Protein AF-E9E7N1-F1 (afdb_monomer_lite)

Secondary structure (DSSP, 8-state):
-HHHHHHHHHHHHHHH-TT--EEEEEEEEEEE-TT-TT--SEEEEEEEE-TTS-EEEEEEEETTS-EEEEE-----

Organism: Metarhizium acridum (strain CQMa 102) (NCBI:txid655827)

Foldseek 3Di:
DVVVLVVLLVVVCVVVDVQFDDKDWDDDDFADDPPDPPPPFTWIKIWTAGPVRHTQWIWTTGPVSDIDTDGDPPDD

Radius of gyration: 12.12 Å; chains: 1; bounding box: 21×25×28 Å

Sequence (76 aa):
MWAANVKGVSQSVESERTDVATYEIQGAMAHKSHKDPNETQNVITLTFYSAKGTRIGSAHAREDGTYSFRPSRAGH

Structure (mmCIF, N/CA/C/O backbone):
data_AF-E9E7N1-F1
#
_entry.id   AF-E9E7N1-F1
#
loop_
_atom_site.group_PDB
_atom_site.id
_atom_site.type_symbol
_atom_site.label_atom_id
_atom_site.label_alt_id
_atom_site.label_comp_id
_atom_site.label_asym_id
_atom_site.label_entity_id
_atom_site.label_seq_id
_atom_site.pdbx_PDB_ins_code
_atom_site.Cartn_x
_atom_site.Cartn_y
_atom_site.Cartn_z
_atom_site.occupancy
_atom_site.B_iso_or_equiv
_atom_site.auth_seq_id
_atom_site.auth_comp_id
_atom_site.auth_asym_id
_atom_site.auth_atom_id
_atom_site.pdbx_PDB_model_num
ATOM 1 N N . MET A 1 1 ? -8.007 -8.481 13.764 1.00 83.94 1 MET A N 1
ATOM 2 C CA . MET A 1 1 ? -7.096 -9.561 13.292 1.00 83.94 1 MET A CA 1
ATOM 3 C C . MET A 1 1 ? -6.281 -9.042 12.113 1.00 83.94 1 MET A C 1
ATOM 5 O O . MET A 1 1 ? -6.739 -9.092 10.978 1.00 83.94 1 MET A O 1
ATOM 9 N N . TRP A 1 2 ? -5.074 -8.541 12.370 1.00 90.25 2 TRP A N 1
ATOM 10 C CA . TRP A 1 2 ? -4.248 -7.867 11.360 1.00 90.25 2 TRP A CA 1
ATOM 11 C C . TRP A 1 2 ? -3.920 -8.699 10.118 1.00 90.25 2 TRP A C 1
ATOM 13 O O . TRP A 1 2 ? -4.046 -8.193 9.010 1.00 90.25 2 TRP A O 1
ATOM 23 N N . ALA A 1 3 ? -3.543 -9.969 10.275 1.00 90.06 3 ALA A N 1
ATOM 24 C CA . ALA A 1 3 ? -3.130 -10.805 9.145 1.00 90.06 3 ALA A CA 1
ATOM 25 C C . ALA A 1 3 ? -4.240 -10.984 8.093 1.00 90.06 3 ALA A C 1
ATOM 27 O O . ALA A 1 3 ? -3.986 -10.862 6.897 1.00 90.06 3 ALA A O 1
ATOM 28 N N . ALA A 1 4 ? -5.477 -11.228 8.538 1.00 92.94 4 ALA A N 1
ATOM 29 C CA . ALA A 1 4 ? -6.624 -11.376 7.645 1.00 92.94 4 ALA A CA 1
ATOM 30 C C . ALA A 1 4 ? -6.940 -10.065 6.914 1.00 92.94 4 ALA A C 1
ATOM 32 O O . ALA A 1 4 ? -7.172 -10.069 5.709 1.00 92.94 4 ALA A O 1
ATOM 33 N N . ASN A 1 5 ? -6.875 -8.942 7.627 1.00 93.69 5 ASN A N 1
ATOM 34 C CA . ASN A 1 5 ? -7.231 -7.640 7.074 1.00 93.69 5 ASN A CA 1
ATOM 35 C C . ASN A 1 5 ? -6.152 -7.095 6.135 1.00 93.69 5 ASN A C 1
ATOM 37 O O . ASN A 1 5 ? -6.483 -6.571 5.080 1.00 93.69 5 ASN A O 1
ATOM 41 N N . VAL A 1 6 ? -4.869 -7.314 6.435 1.00 94.25 6 VAL A N 1
ATOM 42 C CA . VAL A 1 6 ? -3.767 -7.024 5.501 1.00 94.25 6 VAL A CA 1
ATOM 43 C C . VAL A 1 6 ? -3.921 -7.820 4.208 1.00 94.25 6 VAL A C 1
ATOM 45 O O . VAL A 1 6 ? -3.775 -7.249 3.131 1.00 94.25 6 VAL A O 1
ATOM 48 N N . LYS A 1 7 ? -4.258 -9.112 4.308 1.00 94.62 7 LYS A N 1
ATOM 49 C CA . LYS A 1 7 ? -4.522 -9.950 3.133 1.00 94.62 7 LYS A CA 1
ATOM 50 C C . LYS A 1 7 ? -5.738 -9.453 2.344 1.00 94.62 7 LYS A C 1
ATOM 52 O O . LYS A 1 7 ? -5.676 -9.377 1.126 1.00 94.62 7 LYS A O 1
ATOM 57 N N . GLY A 1 8 ? -6.822 -9.084 3.024 1.00 96.44 8 GLY A N 1
ATOM 58 C CA . GLY A 1 8 ? -7.998 -8.507 2.369 1.00 96.44 8 GLY A CA 1
ATOM 59 C C . GLY A 1 8 ? -7.664 -7.214 1.623 1.00 96.44 8 GLY A C 1
ATOM 60 O O . GLY A 1 8 ? -8.024 -7.065 0.462 1.00 96.44 8 GLY A O 1
ATOM 61 N N . VAL A 1 9 ? -6.900 -6.314 2.249 1.00 96.06 9 VAL A N 1
ATOM 62 C CA . VAL A 1 9 ? -6.466 -5.059 1.620 1.00 96.06 9 VAL A CA 1
ATOM 63 C C . VAL A 1 9 ? -5.563 -5.312 0.413 1.00 96.06 9 VAL A C 1
ATOM 65 O O . VAL A 1 9 ? -5.751 -4.659 -0.611 1.00 96.06 9 VAL A O 1
ATOM 68 N N . SER A 1 10 ? -4.602 -6.242 0.494 1.00 95.31 10 SER A N 1
ATOM 69 C CA . SER A 1 10 ? -3.749 -6.554 -0.660 1.00 95.31 10 SER A CA 1
ATOM 70 C C . SER A 1 10 ? -4.580 -7.074 -1.832 1.00 95.31 10 SER A C 1
ATOM 72 O O . SER A 1 10 ? -4.435 -6.561 -2.934 1.00 95.31 10 SER A O 1
ATOM 74 N N . GLN A 1 11 ? -5.524 -7.984 -1.568 1.00 96.44 11 GLN A N 1
ATOM 75 C CA . GLN A 1 11 ? -6.425 -8.531 -2.584 1.00 96.44 11 GLN A CA 1
ATOM 76 C C . GLN A 1 11 ? -7.325 -7.461 -3.212 1.00 96.44 11 GLN A C 1
ATOM 78 O O . GLN A 1 11 ? -7.526 -7.480 -4.425 1.00 96.44 11 GLN A O 1
ATOM 83 N N . SER A 1 12 ? -7.843 -6.518 -2.418 1.00 96.81 12 SER A N 1
ATOM 84 C CA . SER A 1 12 ? -8.611 -5.385 -2.947 1.00 96.81 12 SER A CA 1
ATOM 85 C C . SER A 1 12 ? -7.759 -4.539 -3.891 1.00 96.81 12 SER A C 1
ATOM 87 O O . SER A 1 12 ? -8.164 -4.306 -5.026 1.00 96.81 12 SER A O 1
ATOM 89 N N . VAL A 1 13 ? -6.543 -4.163 -3.475 1.00 94.88 13 VAL A N 1
ATOM 90 C CA . VAL A 1 13 ? -5.634 -3.368 -4.317 1.00 94.88 13 VAL A CA 1
ATOM 91 C C . VAL A 1 13 ? -5.250 -4.121 -5.594 1.00 94.88 13 VAL A C 1
ATOM 93 O O . VAL A 1 13 ? -5.253 -3.523 -6.666 1.00 94.88 13 VAL A O 1
ATOM 96 N N . GLU A 1 14 ? -4.947 -5.417 -5.504 1.00 94.12 14 GLU A N 1
ATOM 97 C CA . GLU A 1 14 ? -4.639 -6.274 -6.658 1.00 94.12 14 GLU A CA 1
ATOM 98 C C . GLU A 1 14 ? -5.833 -6.400 -7.620 1.00 94.12 14 GLU A C 1
ATOM 100 O O . GLU A 1 14 ? -5.651 -6.390 -8.835 1.00 94.12 14 GLU A O 1
ATOM 105 N N . SER A 1 15 ? -7.065 -6.463 -7.103 1.00 95.00 15 SER A N 1
ATOM 106 C CA . SER A 1 15 ? -8.277 -6.509 -7.931 1.00 95.00 15 SER A CA 1
ATOM 107 C C . SER A 1 15 ? -8.591 -5.173 -8.609 1.00 95.00 15 SER A C 1
ATOM 109 O O . SER A 1 15 ? -9.172 -5.162 -9.693 1.00 95.00 15 SER A O 1
ATOM 111 N N . GLU A 1 16 ? -8.257 -4.050 -7.976 1.00 94.31 16 GLU A N 1
ATOM 112 C CA . GLU A 1 16 ? -8.480 -2.707 -8.524 1.00 94.31 16 GLU A CA 1
ATOM 113 C C . GLU A 1 16 ? -7.395 -2.288 -9.526 1.00 94.31 16 GLU A C 1
ATOM 115 O O . GLU A 1 16 ? -7.592 -1.348 -10.301 1.00 94.31 16 GLU A O 1
ATOM 120 N N . ARG A 1 17 ? -6.232 -2.951 -9.505 1.00 90.25 17 ARG A N 1
ATOM 121 C CA . ARG A 1 17 ? -5.037 -2.525 -10.233 1.00 90.25 17 ARG A CA 1
ATOM 122 C C . ARG A 1 17 ? -4.369 -3.666 -10.982 1.00 90.25 17 ARG A C 1
ATOM 124 O O . ARG A 1 17 ? -3.662 -4.487 -10.410 1.00 90.25 17 ARG A O 1
ATOM 131 N N . THR A 1 18 ? -4.469 -3.627 -12.306 1.00 93.25 18 THR A N 1
ATOM 132 C CA . THR A 1 18 ? -3.835 -4.622 -13.184 1.00 93.25 18 THR A CA 1
ATOM 133 C C . THR A 1 18 ? -2.315 -4.480 -13.295 1.00 93.25 18 THR A C 1
ATOM 135 O O . THR A 1 18 ? -1.669 -5.334 -13.894 1.00 93.25 18 THR A O 1
ATOM 138 N N . ASP A 1 19 ? -1.732 -3.385 -12.794 1.00 92.94 19 ASP A N 1
ATOM 139 C CA . ASP A 1 19 ? -0.289 -3.138 -12.835 1.00 92.94 19 ASP A CA 1
ATOM 140 C C . ASP A 1 19 ? 0.464 -3.745 -11.642 1.00 92.94 19 ASP A C 1
ATOM 142 O O . ASP A 1 19 ? 1.687 -3.872 -11.711 1.00 92.94 19 ASP A O 1
ATOM 146 N N . VAL A 1 20 ? -0.247 -4.148 -10.583 1.00 95.44 20 VAL A N 1
ATOM 147 C CA . VAL A 1 20 ? 0.313 -4.761 -9.370 1.00 95.44 20 VAL A CA 1
ATOM 148 C C . VAL A 1 20 ? 0.638 -6.234 -9.613 1.00 95.44 20 VAL A C 1
ATOM 150 O O . VAL A 1 20 ? -0.179 -6.983 -10.135 1.00 95.44 20 VAL A O 1
ATOM 153 N N . ALA A 1 21 ? 1.836 -6.652 -9.208 1.00 95.31 21 ALA A N 1
ATOM 154 C CA . ALA A 1 21 ? 2.271 -8.049 -9.259 1.00 95.31 21 ALA A CA 1
ATOM 155 C C . ALA A 1 21 ? 2.680 -8.594 -7.887 1.00 95.31 21 ALA A C 1
ATOM 157 O O . ALA A 1 21 ? 2.527 -9.784 -7.628 1.00 95.31 21 ALA A O 1
ATOM 158 N N . THR A 1 22 ? 3.240 -7.745 -7.023 1.00 95.94 22 THR A N 1
ATOM 159 C CA . THR A 1 22 ? 3.673 -8.132 -5.678 1.00 95.94 22 THR A CA 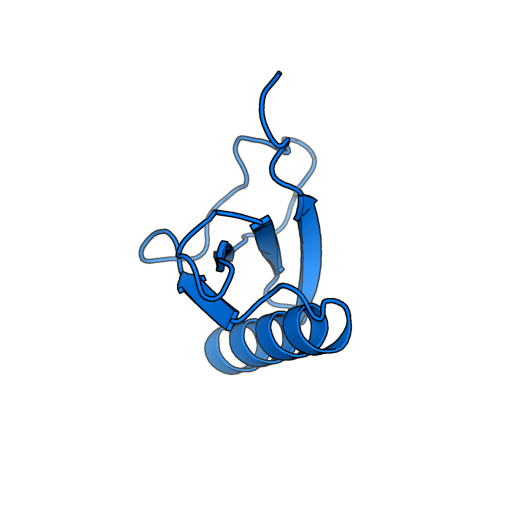1
ATOM 160 C C . THR A 1 22 ? 3.456 -6.997 -4.684 1.00 95.94 22 THR A C 1
ATOM 162 O O . THR A 1 22 ? 3.322 -5.825 -5.056 1.00 95.94 22 THR A O 1
ATOM 165 N N . TYR A 1 23 ? 3.455 -7.344 -3.396 1.00 96.19 23 TYR A N 1
ATOM 166 C CA . TYR A 1 23 ? 3.451 -6.382 -2.304 1.00 96.19 23 TYR A CA 1
ATOM 167 C C . TYR A 1 23 ? 4.413 -6.791 -1.186 1.00 96.19 23 TYR A C 1
ATOM 169 O O . TYR A 1 23 ? 4.734 -7.965 -1.014 1.00 96.19 23 TYR A O 1
ATOM 177 N N . GLU A 1 24 ? 4.842 -5.809 -0.399 1.00 95.62 24 GLU A N 1
ATOM 178 C CA . GLU A 1 24 ? 5.668 -6.001 0.791 1.00 95.62 24 GLU A CA 1
ATOM 179 C C . GLU A 1 24 ? 5.069 -5.258 1.984 1.00 95.62 24 GLU A C 1
ATOM 181 O O . GLU A 1 24 ? 4.647 -4.104 1.864 1.00 95.62 24 GLU A O 1
ATOM 186 N N . ILE A 1 25 ? 5.087 -5.891 3.157 1.00 94.06 25 ILE A N 1
ATOM 187 C CA . ILE A 1 25 ? 4.782 -5.223 4.424 1.00 94.06 25 ILE A CA 1
ATOM 188 C C . ILE A 1 25 ? 6.016 -4.424 4.849 1.00 94.06 25 ILE A C 1
ATOM 190 O O . ILE A 1 25 ? 7.114 -4.963 4.955 1.00 94.06 25 ILE A O 1
ATOM 194 N N . GLN A 1 26 ? 5.839 -3.131 5.096 1.00 89.00 26 GLN A N 1
ATOM 195 C CA . GLN A 1 26 ? 6.901 -2.250 5.564 1.00 89.00 26 GLN A CA 1
ATOM 196 C C . GLN A 1 26 ? 6.870 -2.159 7.092 1.00 89.00 26 GLN A C 1
ATOM 198 O O . GLN A 1 26 ? 5.877 -1.727 7.682 1.00 89.00 26 GLN A O 1
ATOM 203 N N . GLY A 1 27 ? 7.992 -2.508 7.721 1.00 82.94 27 GLY A N 1
ATOM 204 C CA . GLY A 1 27 ? 8.128 -2.548 9.176 1.00 82.94 27 GLY A CA 1
ATOM 205 C C . GLY A 1 27 ? 7.604 -3.846 9.796 1.00 82.94 27 GLY A C 1
ATOM 206 O O . GLY A 1 27 ? 7.149 -4.750 9.102 1.00 82.94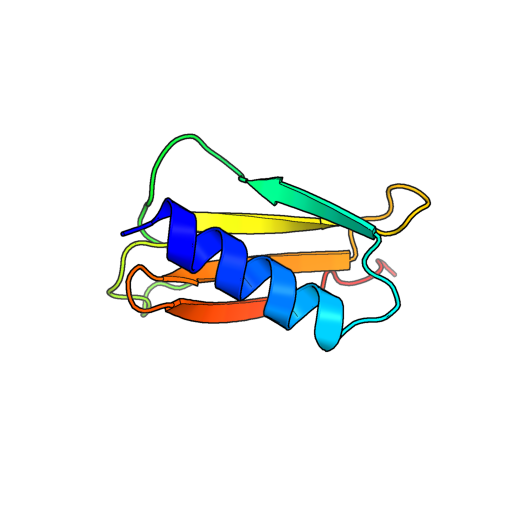 27 GLY A O 1
ATOM 207 N N . ALA A 1 28 ? 7.705 -3.946 11.123 1.00 77.88 28 ALA A N 1
ATOM 208 C CA . ALA A 1 28 ? 7.372 -5.168 11.863 1.00 77.88 28 ALA A CA 1
ATOM 209 C C . ALA A 1 28 ? 6.000 -5.123 12.559 1.00 77.88 28 ALA A C 1
ATOM 211 O O . ALA A 1 28 ? 5.460 -6.168 12.913 1.00 77.88 28 ALA A O 1
ATOM 212 N N . MET A 1 29 ? 5.445 -3.929 12.801 1.00 88.00 29 MET A N 1
ATOM 213 C CA . MET A 1 29 ? 4.236 -3.735 13.609 1.00 88.00 29 MET A CA 1
ATOM 214 C C . MET A 1 29 ? 3.375 -2.586 13.077 1.00 88.00 29 MET A C 1
ATOM 216 O O . MET A 1 29 ? 3.865 -1.669 12.407 1.00 88.00 29 MET A O 1
ATOM 220 N N . ALA A 1 30 ? 2.088 -2.620 13.423 1.00 91.88 30 ALA A N 1
ATOM 221 C CA . ALA A 1 30 ? 1.188 -1.500 13.195 1.00 91.88 30 ALA A CA 1
ATOM 222 C C . ALA A 1 30 ? 1.666 -0.262 13.976 1.00 91.88 30 ALA A C 1
ATOM 224 O O . ALA A 1 30 ? 2.072 -0.370 15.133 1.00 91.88 30 ALA A O 1
ATOM 225 N N . HIS A 1 31 ? 1.626 0.912 13.350 1.00 92.12 31 HIS A N 1
ATOM 226 C CA . HIS A 1 31 ? 2.190 2.145 13.909 1.00 92.12 31 HIS A CA 1
ATOM 227 C C . HIS A 1 31 ? 1.359 3.373 13.524 1.00 92.12 31 HIS A C 1
ATOM 229 O O . HIS A 1 31 ? 0.486 3.301 12.662 1.00 92.12 31 HIS A O 1
ATOM 235 N N . LYS A 1 32 ? 1.626 4.520 14.157 1.00 92.81 32 LYS A N 1
ATOM 236 C CA . LYS A 1 32 ? 0.999 5.793 13.776 1.00 92.81 32 LYS A CA 1
ATOM 237 C C . LYS A 1 32 ? 1.564 6.314 12.462 1.00 92.81 32 LYS A C 1
ATOM 239 O O . LYS A 1 32 ? 2.779 6.309 12.251 1.00 92.81 32 LYS A O 1
ATOM 244 N N . SER A 1 33 ? 0.686 6.811 11.595 1.00 87.25 33 SER A N 1
ATOM 245 C CA . SER A 1 33 ? 1.123 7.401 10.337 1.00 87.25 33 SER A CA 1
ATOM 246 C C . SER A 1 33 ? 1.827 8.734 10.580 1.00 87.25 33 SER A C 1
ATOM 248 O O . SER A 1 33 ? 1.210 9.716 10.968 1.00 87.25 33 SER A O 1
ATOM 250 N N . HIS A 1 34 ? 3.122 8.810 10.278 1.00 85.00 34 HIS A N 1
ATOM 251 C CA . HIS A 1 34 ? 3.847 10.088 10.309 1.00 85.00 34 HIS A CA 1
ATOM 252 C C . HIS A 1 34 ? 3.461 11.008 9.142 1.00 85.00 34 HIS A C 1
ATOM 254 O O . HIS A 1 34 ? 3.666 12.216 9.201 1.00 85.00 34 HIS A O 1
ATOM 260 N N . LYS A 1 35 ? 2.923 10.436 8.056 1.00 81.25 35 LYS A N 1
ATOM 261 C CA . LYS A 1 35 ? 2.510 11.176 6.853 1.00 81.25 35 LYS A CA 1
ATOM 262 C C . LYS A 1 35 ? 1.035 11.572 6.862 1.00 81.25 35 LYS A C 1
ATOM 264 O O . LYS A 1 35 ? 0.554 12.092 5.852 1.00 81.25 35 LYS A O 1
ATOM 269 N N . ASP A 1 36 ? 0.316 1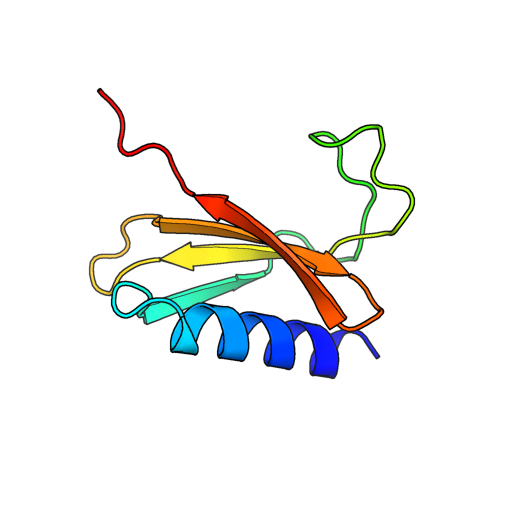1.246 7.928 1.00 83.44 36 ASP A N 1
ATOM 270 C CA . ASP A 1 36 ? -1.074 11.626 8.124 1.00 83.44 36 ASP A CA 1
ATOM 271 C C . ASP A 1 36 ? -1.316 11.910 9.609 1.00 83.44 36 ASP A C 1
ATOM 273 O O . ASP A 1 36 ? -1.638 10.995 10.364 1.00 83.44 36 ASP A O 1
ATOM 277 N N . PRO A 1 37 ? -1.122 13.160 10.059 1.00 85.12 37 PR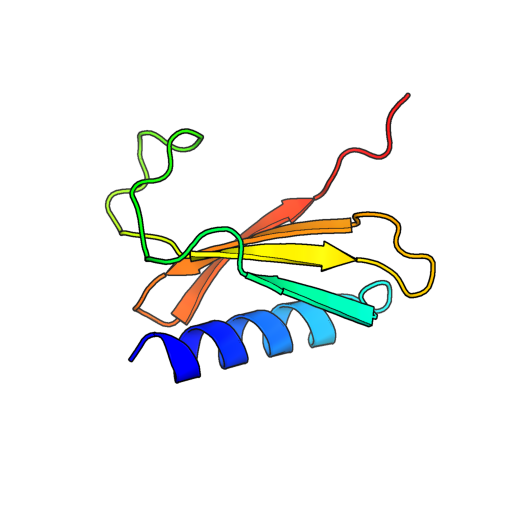O A N 1
ATOM 278 C CA . PRO A 1 37 ? -1.303 13.503 11.466 1.00 85.12 37 PRO A CA 1
ATOM 279 C C . PRO A 1 37 ? -2.762 13.376 11.932 1.00 85.12 37 PRO A C 1
ATOM 281 O O . PRO A 1 37 ? -3.003 13.342 13.135 1.00 85.12 37 PRO A O 1
ATOM 284 N N . ASN A 1 38 ? -3.724 13.289 11.006 1.00 88.94 38 ASN A N 1
ATOM 285 C CA . ASN A 1 38 ? -5.138 13.096 11.324 1.00 88.94 38 ASN A CA 1
ATOM 286 C C . ASN A 1 38 ? -5.525 11.611 11.398 1.00 88.94 38 ASN A C 1
ATOM 288 O O . ASN A 1 38 ? -6.638 11.291 11.812 1.00 88.94 38 ASN A O 1
ATOM 292 N N . GLU A 1 39 ? -4.632 10.698 11.004 1.00 89.31 39 GLU A N 1
ATOM 293 C CA . GLU A 1 39 ? -4.859 9.264 11.134 1.00 89.31 39 GLU A CA 1
ATOM 294 C C . GLU A 1 39 ? -4.784 8.858 12.610 1.00 89.31 39 GLU A C 1
ATOM 296 O O . GLU A 1 39 ? -3.714 8.778 13.220 1.00 89.31 39 GLU A O 1
ATOM 301 N N . THR A 1 40 ? -5.949 8.594 13.196 1.00 90.62 40 THR A N 1
ATOM 302 C CA . THR A 1 40 ? -6.066 8.212 14.604 1.00 90.62 40 THR A CA 1
ATOM 303 C C . THR A 1 40 ? -5.833 6.722 14.817 1.00 90.62 40 THR A C 1
ATOM 305 O O . THR A 1 40 ? -5.484 6.320 15.933 1.00 90.62 40 THR A O 1
ATOM 308 N N . GLN A 1 41 ? -5.960 5.890 13.779 1.00 93.31 41 GLN A N 1
ATOM 309 C CA . GLN A 1 41 ? -5.741 4.451 13.873 1.00 93.31 41 GLN A CA 1
ATOM 310 C C . GLN A 1 41 ? -4.262 4.090 13.692 1.00 93.31 41 GLN A C 1
ATOM 312 O O . GLN A 1 41 ? -3.457 4.844 13.146 1.00 93.31 41 GLN A O 1
ATOM 317 N N . ASN A 1 42 ? -3.874 2.917 14.192 1.00 94.62 42 ASN A N 1
ATOM 318 C CA . ASN A 1 42 ? -2.596 2.337 13.789 1.00 94.62 42 ASN A CA 1
ATOM 319 C C . ASN A 1 42 ? -2.741 1.772 12.377 1.00 94.62 42 ASN A C 1
ATOM 321 O O . ASN A 1 42 ? -3.812 1.291 12.009 1.00 94.62 42 ASN A O 1
ATOM 325 N N . VAL A 1 43 ? -1.658 1.811 11.610 1.00 95.50 43 VAL A N 1
ATOM 326 C CA . VAL A 1 43 ? -1.627 1.338 10.230 1.00 95.50 43 VAL A CA 1
ATOM 327 C C . VAL A 1 43 ? -0.480 0.367 10.002 1.00 95.50 43 VAL A C 1
ATOM 329 O O . VAL A 1 43 ? 0.582 0.479 10.618 1.00 95.50 43 VAL A O 1
ATOM 332 N N . ILE A 1 44 ? -0.688 -0.568 9.079 1.00 95.50 44 ILE A N 1
ATOM 333 C CA . ILE A 1 44 ? 0.381 -1.337 8.444 1.00 95.50 44 ILE A CA 1
ATOM 334 C C . ILE A 1 44 ? 0.557 -0.801 7.029 1.00 95.50 44 ILE A C 1
ATOM 336 O O . ILE A 1 44 ? -0.405 -0.678 6.270 1.00 95.50 44 ILE A O 1
ATOM 340 N N . THR A 1 45 ? 1.795 -0.482 6.673 1.00 95.31 45 THR A N 1
ATOM 341 C CA . THR A 1 45 ? 2.120 0.022 5.342 1.00 95.31 45 THR A CA 1
ATOM 342 C C . THR A 1 45 ? 2.409 -1.148 4.411 1.00 95.31 45 THR A C 1
ATOM 344 O O . THR A 1 45 ? 3.305 -1.945 4.678 1.00 95.31 45 THR A O 1
ATOM 347 N N . LEU A 1 46 ? 1.672 -1.233 3.308 1.00 95.69 46 LEU A N 1
ATOM 348 C CA . LEU A 1 46 ? 1.898 -2.178 2.217 1.00 95.69 46 LEU A CA 1
ATOM 349 C C . LEU A 1 46 ? 2.485 -1.411 1.038 1.00 95.69 46 LEU A C 1
ATOM 351 O O . LEU A 1 46 ? 1.859 -0.463 0.573 1.00 95.69 46 LEU A O 1
ATOM 355 N N . THR A 1 47 ? 3.662 -1.786 0.550 1.00 95.94 47 THR A N 1
ATOM 356 C CA . THR A 1 47 ? 4.223 -1.234 -0.693 1.00 95.94 47 THR A CA 1
ATOM 357 C C . THR A 1 47 ? 3.920 -2.186 -1.837 1.00 95.94 47 THR A C 1
ATOM 359 O O . THR A 1 47 ? 4.166 -3.376 -1.702 1.00 95.94 47 THR A O 1
ATOM 362 N N . PHE A 1 48 ? 3.419 -1.667 -2.956 1.00 96.31 48 PHE A N 1
ATOM 363 C CA . PHE A 1 48 ? 3.053 -2.463 -4.127 1.00 96.31 48 PHE A CA 1
ATOM 364 C C . PHE A 1 48 ? 4.012 -2.211 -5.284 1.00 96.31 48 PHE A C 1
ATOM 366 O O . PHE A 1 48 ? 4.418 -1.066 -5.531 1.00 96.31 48 PHE A O 1
ATOM 373 N N . TYR A 1 49 ? 4.324 -3.273 -6.020 1.00 96.00 49 TYR A N 1
ATOM 374 C CA . TYR A 1 49 ? 5.257 -3.253 -7.138 1.00 96.00 49 TYR A CA 1
ATOM 375 C C . TYR A 1 49 ? 4.664 -3.924 -8.370 1.00 96.00 49 TYR A C 1
ATOM 377 O O . TYR A 1 49 ? 3.843 -4.838 -8.282 1.00 96.00 49 TYR A O 1
ATOM 385 N N . SER A 1 50 ? 5.113 -3.460 -9.532 1.00 95.50 50 SER A N 1
ATOM 386 C CA . SER A 1 50 ? 4.830 -4.110 -10.811 1.00 95.50 50 SER A CA 1
ATOM 387 C C . SER A 1 50 ? 5.696 -5.348 -11.005 1.00 95.50 50 SER A C 1
ATOM 389 O O . SER A 1 50 ? 6.700 -5.535 -10.316 1.00 95.50 50 SER A O 1
ATOM 391 N N . ALA A 1 51 ? 5.379 -6.148 -12.025 1.00 95.00 51 ALA A N 1
ATOM 392 C CA . ALA A 1 51 ? 6.179 -7.316 -12.403 1.00 95.00 51 ALA A CA 1
ATOM 393 C C . ALA A 1 51 ? 7.652 -6.978 -12.723 1.00 95.00 51 ALA A C 1
ATOM 395 O O . ALA A 1 51 ? 8.519 -7.840 -12.636 1.00 95.00 51 ALA A O 1
ATOM 396 N N . LYS A 1 52 ? 7.949 -5.718 -13.073 1.00 93.75 52 LYS A N 1
ATOM 397 C CA . LYS A 1 52 ? 9.313 -5.223 -13.329 1.00 93.75 52 LYS A CA 1
ATOM 398 C C . LYS A 1 52 ? 10.015 -4.693 -12.069 1.00 93.75 52 LYS A C 1
ATOM 400 O O . LYS A 1 52 ? 11.088 -4.111 -12.174 1.00 93.75 52 LYS A O 1
ATOM 405 N N . GLY A 1 53 ? 9.397 -4.819 -10.894 1.00 93.12 53 GLY A N 1
ATOM 406 C CA . GLY A 1 53 ? 9.912 -4.287 -9.629 1.00 93.12 53 GLY A CA 1
ATOM 407 C C . GLY A 1 53 ? 9.728 -2.776 -9.453 1.00 93.12 53 GLY A C 1
ATOM 408 O O . GLY A 1 53 ? 10.169 -2.212 -8.455 1.00 93.12 53 GLY A O 1
ATOM 409 N N . THR A 1 54 ? 9.068 -2.081 -10.386 1.00 93.62 54 THR A N 1
ATOM 410 C CA . THR A 1 54 ? 8.779 -0.646 -10.231 1.00 93.62 54 THR A CA 1
ATOM 411 C C . THR A 1 54 ? 7.731 -0.437 -9.145 1.00 93.62 54 THR A C 1
ATOM 413 O O . THR A 1 54 ? 6.660 -1.040 -9.208 1.00 93.62 54 THR A O 1
ATOM 416 N N . ARG A 1 55 ? 8.017 0.443 -8.178 1.00 94.50 55 ARG A N 1
ATOM 417 C CA . ARG A 1 55 ? 7.090 0.787 -7.094 1.00 94.50 55 ARG A CA 1
ATOM 418 C C . ARG A 1 55 ? 5.884 1.561 -7.626 1.00 94.50 55 ARG A C 1
ATOM 420 O O . ARG A 1 55 ? 6.022 2.701 -8.061 1.00 94.50 55 ARG A O 1
ATOM 427 N N . ILE A 1 56 ? 4.700 0.982 -7.479 1.00 94.81 56 ILE A N 1
ATOM 428 C CA . ILE A 1 56 ? 3.422 1.551 -7.933 1.00 94.81 56 ILE A CA 1
ATOM 429 C C . ILE A 1 56 ? 2.834 2.504 -6.898 1.00 94.81 56 ILE A C 1
ATOM 431 O O . ILE A 1 56 ? 2.242 3.524 -7.240 1.00 94.81 56 ILE A O 1
ATOM 435 N N . GLY A 1 57 ? 2.987 2.179 -5.618 1.00 94.94 57 GLY A N 1
ATOM 436 C CA . GLY A 1 57 ? 2.429 2.970 -4.532 1.00 94.94 57 GLY A CA 1
ATOM 437 C C . GLY A 1 57 ? 2.509 2.250 -3.203 1.00 94.94 57 GLY A C 1
ATOM 438 O O . GLY A 1 57 ? 3.224 1.257 -3.055 1.00 94.94 57 GLY A O 1
ATOM 439 N N . SER A 1 58 ? 1.788 2.774 -2.223 1.00 95.25 58 SER A N 1
ATOM 440 C CA . SER A 1 58 ? 1.643 2.128 -0.924 1.00 95.25 58 SER A CA 1
ATOM 441 C C . SER A 1 58 ? 0.253 2.330 -0.343 1.00 95.25 58 SER A C 1
ATOM 443 O O . SER A 1 58 ? -0.297 3.423 -0.465 1.00 95.25 58 SER A O 1
ATOM 445 N N . ALA A 1 59 ? -0.274 1.315 0.337 1.00 95.44 59 ALA A N 1
ATOM 446 C CA . ALA A 1 59 ? -1.485 1.420 1.135 1.00 95.44 59 ALA A CA 1
ATOM 447 C C . ALA A 1 59 ? -1.163 1.495 2.629 1.00 95.44 59 ALA A C 1
ATOM 449 O O . ALA A 1 59 ? -0.255 0.818 3.106 1.00 95.44 59 ALA A O 1
ATOM 450 N N . HIS A 1 60 ? -1.934 2.279 3.374 1.00 95.75 60 HIS A N 1
ATOM 451 C CA . HIS A 1 60 ? -2.027 2.159 4.826 1.00 95.75 60 HIS A CA 1
ATOM 452 C C . HIS A 1 60 ? -3.271 1.335 5.151 1.00 95.75 60 HIS A C 1
ATOM 454 O O . HIS A 1 60 ? -4.383 1.839 4.996 1.00 95.75 60 HIS A O 1
ATOM 460 N N . ALA A 1 61 ? -3.077 0.084 5.563 1.00 95.69 61 ALA A N 1
ATOM 461 C CA . ALA A 1 61 ? -4.140 -0.805 6.019 1.00 95.69 61 ALA A CA 1
ATOM 462 C C . ALA A 1 61 ? -4.428 -0.564 7.505 1.00 95.69 61 ALA A C 1
ATOM 464 O O . ALA A 1 61 ? -3.489 -0.459 8.298 1.00 95.69 61 ALA A O 1
ATOM 465 N N . ARG A 1 62 ? -5.707 -0.503 7.880 1.00 95.19 62 ARG A N 1
ATOM 466 C CA . ARG A 1 62 ? -6.176 -0.363 9.266 1.00 95.19 62 ARG A CA 1
ATOM 467 C C . ARG A 1 62 ? -6.653 -1.702 9.815 1.00 95.19 62 ARG A C 1
ATOM 469 O O . ARG A 1 62 ? -6.927 -2.638 9.060 1.00 95.19 62 ARG A O 1
ATOM 476 N N . GLU A 1 63 ? -6.767 -1.803 11.139 1.00 94.56 63 GLU A N 1
ATOM 477 C CA . GLU A 1 63 ? -7.208 -3.051 11.769 1.00 94.56 63 GLU A CA 1
ATOM 478 C C . GLU A 1 63 ? -8.660 -3.397 11.429 1.00 94.56 63 GLU A C 1
ATOM 480 O O . GLU A 1 63 ? -9.015 -4.568 11.466 1.00 94.56 63 GLU A O 1
ATOM 485 N N . ASP A 1 64 ? -9.490 -2.425 11.063 1.00 93.25 64 ASP A N 1
ATOM 486 C CA . ASP A 1 64 ? -10.877 -2.644 10.639 1.00 93.25 64 ASP A CA 1
ATOM 487 C C . ASP A 1 64 ? -11.010 -3.152 9.187 1.00 93.25 64 ASP A C 1
ATOM 489 O O . ASP A 1 64 ? -12.112 -3.471 8.748 1.00 93.25 64 ASP A O 1
ATOM 493 N N . GLY A 1 65 ? -9.898 -3.269 8.448 1.00 92.44 65 GLY A N 1
ATOM 494 C CA . GLY A 1 65 ? -9.880 -3.696 7.044 1.00 92.44 65 GLY A CA 1
ATOM 495 C C . GLY A 1 65 ? -10.052 -2.561 6.034 1.00 92.44 65 GLY A C 1
ATOM 496 O O . GLY A 1 65 ? -9.926 -2.795 4.832 1.00 92.44 65 GLY A O 1
ATOM 497 N N . THR A 1 66 ? -10.275 -1.325 6.484 1.00 95.25 66 THR A N 1
ATOM 498 C CA . THR A 1 66 ? -10.219 -0.157 5.602 1.00 95.25 66 THR A CA 1
ATOM 499 C C . THR A 1 66 ? -8.771 0.188 5.256 1.00 95.25 66 THR A C 1
ATOM 501 O O . THR A 1 66 ? -7.827 -0.138 5.983 1.00 95.25 66 THR A O 1
ATOM 504 N N . TYR A 1 67 ? -8.570 0.890 4.143 1.00 95.56 67 TYR A N 1
ATOM 505 C CA . TYR A 1 67 ? -7.249 1.369 3.755 1.00 95.56 67 TYR A CA 1
ATOM 506 C C . TYR A 1 67 ? -7.312 2.713 3.045 1.00 95.56 67 TYR A C 1
ATOM 508 O O . TYR A 1 67 ? -8.364 3.177 2.613 1.00 95.56 67 TYR A O 1
ATOM 516 N N . SER A 1 68 ? -6.156 3.358 2.948 1.00 94.62 68 SER A N 1
ATOM 517 C CA . SER A 1 68 ? -5.929 4.448 2.000 1.00 94.62 68 SER A CA 1
ATOM 518 C C . SER A 1 68 ? -4.781 4.061 1.082 1.00 94.62 68 SER A C 1
ATOM 520 O O . SER A 1 68 ? -3.766 3.558 1.559 1.00 94.62 68 SER A O 1
ATOM 522 N N . PHE A 1 69 ? -4.928 4.284 -0.223 1.00 94.00 69 PHE A N 1
ATOM 523 C CA . PHE A 1 69 ? -3.871 4.038 -1.199 1.00 94.00 69 PHE A CA 1
ATOM 524 C C . PHE A 1 69 ? -3.226 5.356 -1.628 1.00 94.00 69 PHE A C 1
ATOM 526 O O . PHE A 1 69 ? -3.908 6.323 -1.963 1.00 94.00 69 PHE A O 1
ATOM 533 N N . ARG A 1 70 ? -1.894 5.397 -1.635 1.00 92.44 70 ARG A N 1
ATOM 534 C CA . ARG A 1 70 ? -1.101 6.534 -2.107 1.00 92.44 70 ARG A CA 1
ATOM 535 C C . ARG A 1 70 ? -0.264 6.078 -3.302 1.00 92.44 70 ARG A C 1
ATOM 537 O O . ARG A 1 70 ? 0.693 5.325 -3.096 1.00 92.44 70 ARG A O 1
ATOM 544 N N . PRO A 1 71 ? -0.597 6.503 -4.534 1.00 92.31 71 PRO A N 1
ATOM 545 C CA . PRO A 1 71 ? 0.201 6.150 -5.697 1.00 92.31 71 PRO A CA 1
ATOM 546 C C . PRO A 1 71 ? 1.597 6.760 -5.578 1.00 92.31 71 PRO A C 1
ATOM 548 O O . PRO A 1 71 ? 1.766 7.902 -5.137 1.00 92.31 71 PRO A O 1
ATOM 551 N N . SER A 1 72 ? 2.604 5.996 -5.987 1.00 90.25 72 SER A N 1
ATOM 552 C 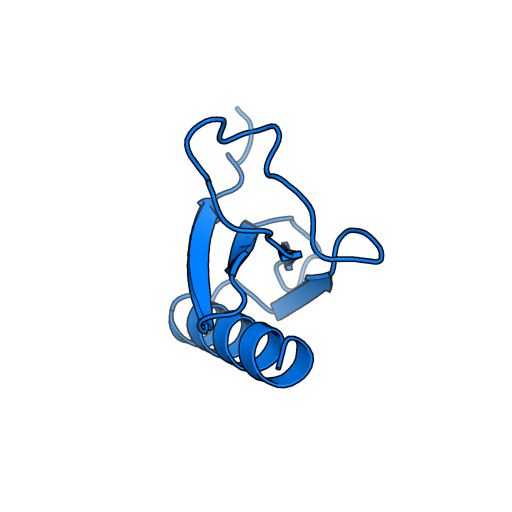CA . SER A 1 72 ? 3.919 6.550 -6.266 1.00 90.25 72 SER A CA 1
ATOM 553 C C . SER A 1 72 ? 3.758 7.553 -7.394 1.00 90.25 72 SER A C 1
ATOM 555 O O . S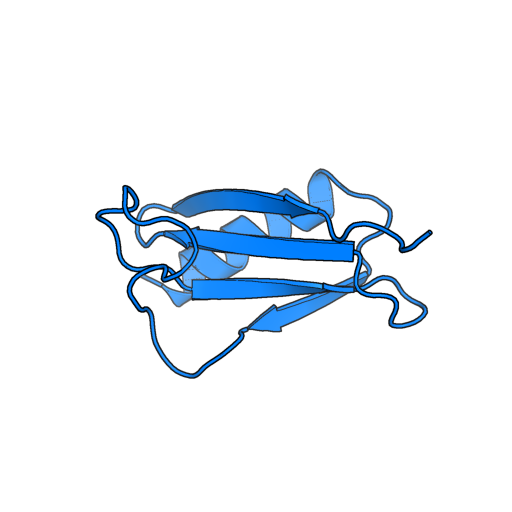ER A 1 72 ? 3.137 7.270 -8.418 1.00 90.25 72 SER A O 1
ATOM 557 N N . ARG A 1 73 ? 4.346 8.732 -7.227 1.00 80.50 73 ARG A N 1
ATOM 558 C CA . ARG A 1 73 ? 4.562 9.613 -8.368 1.00 80.50 73 ARG A CA 1
ATOM 559 C C . ARG A 1 73 ? 5.659 8.949 -9.193 1.00 80.50 73 ARG A C 1
ATOM 561 O O . ARG A 1 73 ? 6.775 8.820 -8.694 1.00 80.50 73 ARG A O 1
ATOM 568 N N . ALA A 1 74 ? 5.345 8.485 -10.402 1.00 59.72 74 ALA A N 1
ATOM 569 C CA . ALA A 1 74 ? 6.391 8.282 -11.396 1.00 59.72 74 ALA A CA 1
ATOM 570 C C . ALA A 1 74 ? 7.102 9.639 -11.527 1.00 59.72 74 ALA A C 1
ATOM 572 O O . ALA A 1 74 ? 6.451 10.653 -11.777 1.00 59.72 74 ALA A O 1
ATOM 573 N N . GLY A 1 75 ? 8.381 9.690 -11.165 1.00 49.50 75 GLY A N 1
ATOM 574 C CA . GLY A 1 75 ? 9.131 10.939 -11.155 1.00 49.50 75 GLY A CA 1
ATOM 575 C C . GLY A 1 75 ? 9.300 11.479 -12.573 1.00 49.50 75 GLY A C 1
ATOM 576 O O . GLY A 1 75 ? 9.696 10.710 -13.439 1.00 49.50 75 GLY A O 1
ATOM 577 N N . HIS A 1 76 ? 8.947 12.761 -12.728 1.00 38.91 76 HIS A N 1
ATOM 578 C CA . HIS A 1 76 ? 9.557 13.817 -13.553 1.00 38.91 76 HIS A CA 1
ATOM 579 C C . HIS A 1 76 ? 10.153 13.470 -14.924 1.00 38.91 76 HIS A C 1
ATOM 581 O O . HIS A 1 76 ? 11.161 12.735 -14.971 1.00 38.91 76 HIS A O 1
#

pLDDT: mean 90.89, std 9.52, range [38.91, 96.81]